Protein AF-A0A9W8GZ15-F1 (afdb_monomer)

Radius of gyration: 18.44 Å; Cα contacts (8 Å, |Δi|>4): 146; chains: 1; bounding box: 48×26×73 Å

Secondary structure (DSSP, 8-state):
--------PPPHHHHHHHHHHHHHHHHHHHHHHHTT-HHHHHHHHHHHHHHHHHTTTTTTTT-SS-SSTT--HHHHHHHHHHHHHHHHHTGGG-SSSTTS--HHHHHHHHHHHHHHHHHHHTTT-BSSTTSB-HHHHHHHHHHHHHHHHHHHHHHHH--

Solvent-accessible surface area (backbone atoms only — not comparable to full-atom values): 8965 Å² total; per-residue (Å²): 135,83,84,82,78,82,78,79,70,82,46,72,67,55,50,52,50,53,51,53,50,51,54,50,50,55,49,50,26,53,55,26,34,76,68,13,38,31,48,64,20,52,54,50,49,50,54,51,48,50,54,46,62,79,37,24,64,83,70,37,65,59,49,95,60,72,84,43,95,86,59,56,54,42,60,51,29,49,52,53,44,50,49,50,51,54,48,62,77,39,49,84,45,31,75,46,80,84,24,43,82,46,68,70,56,48,55,51,48,51,55,49,46,50,53,48,34,66,66,30,45,86,62,68,28,46,72,37,95,62,19,44,47,46,64,63,53,47,51,53,48,50,55,51,46,53,55,54,52,52,56,58,54,54,62,64,76,79,108

Structure (mmCIF, N/CA/C/O backbone):
data_AF-A0A9W8GZ15-F1
#
_entry.id   AF-A0A9W8GZ15-F1
#
loop_
_atom_site.group_PDB
_atom_site.id
_atom_site.type_symbol
_atom_site.label_atom_id
_atom_site.label_alt_id
_atom_site.label_comp_id
_atom_site.label_asym_id
_atom_site.label_entity_id
_atom_site.label_seq_id
_atom_site.pdbx_PDB_ins_code
_atom_site.Cartn_x
_atom_site.Cartn_y
_atom_site.Cartn_z
_atom_site.occupancy
_atom_site.B_iso_or_equiv
_atom_site.auth_seq_id
_atom_site.auth_comp_id
_atom_site.auth_asym_id
_atom_site.auth_atom_id
_atom_site.pdbx_PDB_model_num
ATOM 1 N N . MET A 1 1 ? 4.592 -3.253 -46.532 1.00 39.16 1 MET A N 1
ATOM 2 C CA . MET A 1 1 ? 5.761 -3.650 -45.718 1.00 39.16 1 MET A CA 1
ATOM 3 C C . MET A 1 1 ? 5.501 -3.151 -44.305 1.00 39.16 1 MET A C 1
ATOM 5 O O . MET A 1 1 ? 5.173 -1.983 -44.152 1.00 39.16 1 MET A O 1
ATOM 9 N N . ALA A 1 2 ? 5.444 -4.064 -43.338 1.00 36.78 2 ALA A N 1
ATOM 10 C CA . ALA A 1 2 ? 4.817 -3.860 -42.034 1.00 36.78 2 ALA A CA 1
ATOM 11 C C . ALA A 1 2 ? 5.622 -2.965 -41.070 1.00 36.78 2 ALA A C 1
ATOM 13 O O . ALA A 1 2 ? 6.847 -2.916 -41.126 1.00 36.78 2 ALA A O 1
ATOM 14 N N . LEU A 1 3 ? 4.855 -2.293 -40.201 1.00 42.06 3 LEU A N 1
ATOM 15 C CA . LEU A 1 3 ? 5.185 -1.518 -38.999 1.00 42.06 3 LEU A CA 1
ATOM 16 C C . LEU A 1 3 ? 6.604 -1.687 -38.428 1.00 42.06 3 LEU A C 1
ATOM 18 O O . LEU A 1 3 ? 6.958 -2.754 -37.928 1.00 42.06 3 LEU A O 1
ATOM 22 N N . LYS A 1 4 ? 7.324 -0.567 -38.294 1.00 41.78 4 LYS A N 1
ATOM 23 C CA . LYS A 1 4 ? 8.335 -0.405 -37.243 1.00 41.78 4 LYS A CA 1
ATOM 24 C C . LYS A 1 4 ? 7.675 0.362 -36.096 1.00 41.78 4 LYS A C 1
ATOM 26 O O . LYS A 1 4 ? 7.405 1.553 -36.212 1.00 41.78 4 LYS A O 1
ATOM 31 N N . ARG A 1 5 ? 7.311 -0.375 -35.044 1.00 38.53 5 ARG A N 1
ATOM 32 C CA . ARG A 1 5 ? 6.694 0.137 -33.813 1.00 38.53 5 ARG A CA 1
ATOM 33 C C . ARG A 1 5 ? 7.546 1.277 -33.244 1.00 38.53 5 ARG A C 1
ATOM 35 O O . ARG A 1 5 ? 8.741 1.090 -33.031 1.00 38.53 5 ARG A O 1
ATOM 42 N N . ALA A 1 6 ? 6.928 2.420 -32.962 1.00 38.41 6 ALA A N 1
ATOM 43 C CA . ALA A 1 6 ? 7.509 3.415 -32.074 1.00 38.41 6 ALA A CA 1
ATOM 44 C C . ALA A 1 6 ? 7.571 2.797 -30.668 1.00 38.41 6 ALA A C 1
ATOM 46 O O . ALA A 1 6 ? 6.545 2.646 -30.012 1.00 38.41 6 ALA A O 1
ATOM 47 N N . HIS A 1 7 ? 8.749 2.365 -30.222 1.00 45.09 7 HIS A N 1
ATOM 48 C CA . HIS A 1 7 ? 9.004 2.246 -28.788 1.00 45.09 7 HIS A CA 1
ATOM 49 C C . HIS A 1 7 ? 9.275 3.664 -28.302 1.00 45.09 7 HIS A C 1
ATOM 51 O O . HIS A 1 7 ? 10.398 4.156 -28.393 1.00 45.09 7 HIS A O 1
ATOM 57 N N . GLY A 1 8 ? 8.211 4.355 -27.891 1.00 47.41 8 GLY A N 1
ATOM 58 C CA . GLY A 1 8 ? 8.341 5.581 -27.119 1.00 47.41 8 GLY A CA 1
ATOM 59 C C . GLY A 1 8 ? 8.961 5.208 -25.782 1.00 47.41 8 GLY A C 1
ATOM 60 O O . GLY A 1 8 ? 8.247 4.791 -24.878 1.00 47.41 8 GLY A O 1
ATOM 61 N N . GLY A 1 9 ? 10.291 5.256 -25.698 1.00 59.75 9 GLY A N 1
ATOM 62 C CA . GLY A 1 9 ? 10.995 5.079 -24.435 1.00 59.75 9 GLY A CA 1
ATOM 63 C C . GLY A 1 9 ? 10.518 6.143 -23.455 1.00 59.75 9 GLY A C 1
ATOM 64 O O . GLY A 1 9 ? 10.436 7.318 -23.820 1.00 59.75 9 GLY A O 1
ATOM 65 N N . VAL A 1 10 ? 10.172 5.725 -22.237 1.00 67.06 10 VAL A N 1
ATOM 66 C CA . VAL A 1 10 ? 9.857 6.651 -21.148 1.00 67.06 10 VAL A CA 1
ATOM 67 C C . VAL A 1 10 ? 11.056 7.580 -20.973 1.00 67.06 10 VAL A C 1
ATOM 69 O O . VAL A 1 10 ? 12.199 7.138 -20.857 1.00 67.06 10 VAL A O 1
ATOM 72 N N . THR A 1 11 ? 10.809 8.883 -21.021 1.00 80.50 11 THR A N 1
ATOM 73 C CA . THR A 1 11 ? 11.864 9.883 -20.843 1.00 80.50 11 THR A CA 1
ATOM 74 C C . THR A 1 11 ? 12.233 10.007 -19.366 1.00 80.50 11 THR A C 1
ATOM 76 O O . THR A 1 11 ? 11.391 9.823 -18.488 1.00 80.50 11 THR A O 1
ATOM 79 N N . VAL A 1 12 ? 13.477 10.395 -19.074 1.00 80.19 12 VAL A N 1
ATOM 80 C CA . VAL A 1 12 ? 13.933 10.658 -17.695 1.00 80.19 12 VAL A CA 1
ATOM 81 C C . VAL A 1 12 ? 13.015 11.660 -16.984 1.00 80.19 12 VAL A C 1
ATOM 83 O O . VAL A 1 12 ? 12.686 11.474 -15.818 1.00 80.19 12 VAL A O 1
ATOM 86 N N . SER A 1 13 ? 12.540 12.685 -17.695 1.00 83.25 13 SER A N 1
ATOM 87 C CA . SER A 1 13 ? 11.619 13.684 -17.145 1.00 83.25 13 SER A CA 1
ATOM 88 C C . SER A 1 13 ? 10.262 13.092 -16.760 1.00 83.25 13 SER A C 1
ATOM 90 O O . SER A 1 13 ? 9.723 13.458 -15.723 1.00 83.25 13 SER A O 1
ATOM 92 N N . GLN A 1 14 ? 9.726 12.153 -17.548 1.00 85.00 14 GLN A N 1
ATOM 93 C CA . GLN A 1 14 ? 8.479 11.457 -17.208 1.00 85.00 14 GLN A CA 1
ATOM 94 C C . GLN A 1 14 ? 8.648 10.587 -15.963 1.00 85.00 14 GLN A C 1
ATOM 96 O O . GLN A 1 14 ? 7.811 10.656 -15.070 1.00 85.00 14 GLN A O 1
ATOM 101 N N . LEU A 1 15 ? 9.756 9.844 -15.861 1.00 84.44 15 LEU A N 1
ATOM 102 C CA . LEU A 1 15 ? 10.077 9.067 -14.660 1.00 84.44 15 LEU A CA 1
ATOM 103 C C . LEU A 1 15 ? 10.180 9.956 -13.421 1.00 84.44 15 LEU A C 1
ATOM 105 O O . LEU A 1 15 ? 9.582 9.654 -12.395 1.00 84.44 15 LEU A O 1
ATOM 109 N N . GLN A 1 16 ? 10.894 11.079 -13.521 1.00 85.81 16 GLN A N 1
ATOM 110 C CA . GLN A 1 16 ? 11.012 12.041 -12.425 1.00 85.81 16 GLN A CA 1
ATOM 111 C C . GLN A 1 16 ? 9.650 12.587 -11.988 1.00 85.81 16 GLN A C 1
ATOM 113 O O . GLN A 1 16 ? 9.403 12.701 -10.789 1.00 85.81 16 GLN A O 1
ATOM 118 N N . SER A 1 17 ? 8.759 12.895 -12.935 1.00 88.62 17 SER A N 1
ATOM 119 C CA . SER A 1 17 ? 7.392 13.321 -12.623 1.00 88.62 17 SER A CA 1
ATOM 120 C C . SER A 1 17 ? 6.591 12.222 -11.925 1.00 88.62 17 SER A C 1
ATOM 122 O O . SER A 1 17 ? 5.993 12.502 -10.891 1.00 88.62 17 SER A O 1
ATOM 124 N N . SER A 1 18 ? 6.636 10.981 -12.420 1.00 90.56 18 SER A N 1
ATOM 125 C CA . SER A 1 18 ? 5.957 9.846 -11.781 1.00 90.56 18 SER A CA 1
ATOM 126 C C . SER A 1 18 ? 6.471 9.594 -10.363 1.00 90.56 18 SER A C 1
ATOM 128 O O . SER A 1 18 ? 5.677 9.408 -9.446 1.00 90.56 18 SER A O 1
ATOM 130 N N . PHE A 1 19 ? 7.788 9.651 -10.141 1.00 89.75 19 PHE A N 1
ATOM 131 C CA . PHE A 1 19 ? 8.352 9.501 -8.798 1.00 89.75 19 PHE A CA 1
ATOM 132 C C . PHE A 1 19 ? 7.945 10.635 -7.862 1.00 89.75 19 PHE A C 1
ATOM 134 O O . PHE A 1 19 ? 7.599 10.367 -6.714 1.00 89.75 19 PHE A O 1
ATOM 141 N N . ALA A 1 20 ? 7.949 11.882 -8.337 1.00 91.44 20 ALA A N 1
ATOM 142 C CA . ALA A 1 20 ? 7.511 13.019 -7.536 1.00 91.44 20 ALA A CA 1
ATOM 143 C C . ALA A 1 20 ? 6.027 12.903 -7.146 1.00 91.44 20 ALA A C 1
ATOM 145 O O . ALA A 1 20 ? 5.666 13.219 -6.013 1.00 91.44 20 ALA A O 1
ATOM 146 N N . GLU A 1 21 ? 5.182 12.418 -8.058 1.00 94.94 21 GLU A N 1
ATOM 147 C CA . GLU A 1 21 ? 3.765 12.157 -7.800 1.00 94.94 21 GLU A CA 1
ATOM 148 C C . GLU A 1 21 ? 3.582 11.057 -6.748 1.00 94.94 21 GLU A C 1
ATOM 150 O O . GLU A 1 21 ? 2.926 11.290 -5.734 1.00 94.94 21 GLU A O 1
ATOM 155 N N . ILE A 1 22 ? 4.251 9.909 -6.914 1.00 95.19 22 ILE A N 1
ATOM 156 C CA . ILE A 1 22 ? 4.207 8.803 -5.945 1.00 95.19 22 ILE A CA 1
ATOM 157 C C . ILE A 1 22 ? 4.668 9.278 -4.561 1.00 95.19 22 ILE A C 1
ATOM 159 O O . ILE A 1 22 ? 3.992 9.038 -3.565 1.00 95.19 22 ILE A O 1
ATOM 163 N N . GLN A 1 23 ? 5.790 9.999 -4.479 1.00 94.38 23 GLN A N 1
ATOM 164 C CA . GLN A 1 23 ? 6.287 10.557 -3.218 1.00 94.38 23 GLN A CA 1
ATOM 165 C C . GLN A 1 23 ? 5.292 11.538 -2.582 1.00 94.38 23 GLN A C 1
ATOM 167 O O . GLN A 1 23 ? 5.140 11.554 -1.357 1.00 94.38 23 GLN A O 1
ATOM 172 N N . GLY A 1 24 ? 4.612 12.345 -3.400 1.00 96.94 24 GLY A N 1
ATOM 173 C CA . GLY A 1 24 ? 3.540 13.231 -2.963 1.00 96.94 24 GLY A CA 1
ATOM 174 C C . GLY A 1 24 ? 2.392 12.460 -2.318 1.00 96.94 24 GLY A C 1
ATOM 175 O O . GLY A 1 24 ? 1.978 12.800 -1.209 1.00 96.94 24 GLY A O 1
ATOM 176 N N . GLU A 1 25 ? 1.927 11.388 -2.956 1.00 98.12 25 GLU A N 1
ATOM 177 C CA . GLU A 1 25 ? 0.850 10.555 -2.420 1.00 98.12 25 GLU A CA 1
ATOM 178 C C . GLU A 1 25 ? 1.267 9.801 -1.150 1.00 98.12 25 GLU A C 1
ATOM 180 O O . GLU A 1 25 ? 0.530 9.829 -0.165 1.00 98.12 25 GLU A O 1
ATOM 185 N N . LEU A 1 26 ? 2.479 9.235 -1.085 1.00 98.00 26 LEU A N 1
ATOM 186 C CA . LEU A 1 26 ? 2.987 8.605 0.145 1.00 98.00 26 LEU A CA 1
ATOM 187 C C . LEU A 1 26 ? 3.045 9.599 1.313 1.00 98.00 26 LEU A C 1
ATOM 189 O O . LEU A 1 26 ? 2.694 9.268 2.446 1.00 98.00 26 LEU A O 1
ATOM 193 N N . LYS A 1 27 ? 3.429 10.852 1.051 1.00 97.81 27 LYS A N 1
ATOM 194 C CA . LYS A 1 27 ? 3.381 11.901 2.073 1.00 97.81 27 LYS A CA 1
ATOM 195 C C . LYS A 1 27 ? 1.944 12.191 2.517 1.00 97.81 27 LYS A C 1
ATOM 197 O O . LYS A 1 27 ? 1.698 12.300 3.717 1.00 97.81 27 LYS A O 1
ATOM 202 N N . ARG A 1 28 ? 0.991 12.271 1.580 1.00 98.25 28 ARG A N 1
ATOM 203 C CA . ARG A 1 28 ? -0.437 12.469 1.893 1.00 98.25 28 ARG A CA 1
ATOM 204 C C . ARG A 1 28 ? -0.995 11.336 2.748 1.00 98.25 28 ARG A C 1
ATOM 206 O O . ARG A 1 28 ? -1.758 11.620 3.669 1.00 98.25 28 ARG A O 1
ATOM 213 N N . VAL A 1 29 ? -0.583 10.093 2.494 1.00 98.44 29 VAL A N 1
ATOM 214 C CA . VAL A 1 29 ? -0.928 8.933 3.331 1.00 98.44 29 VAL A CA 1
ATOM 215 C C . VAL A 1 29 ? -0.465 9.163 4.765 1.00 98.44 29 VAL A C 1
ATOM 217 O O . VAL A 1 29 ? -1.287 9.076 5.677 1.00 98.44 29 VAL A O 1
ATOM 220 N N . LEU A 1 30 ? 0.810 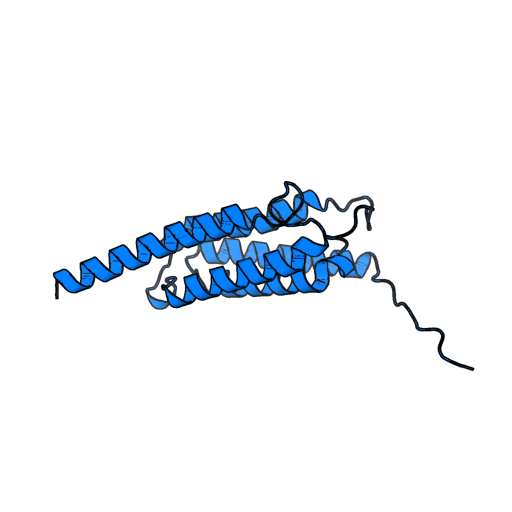9.509 4.972 1.00 98.00 30 LEU A N 1
ATOM 221 C CA . LEU A 1 30 ? 1.373 9.734 6.308 1.00 98.00 30 LEU A CA 1
ATOM 222 C C . LEU A 1 30 ? 0.704 10.909 7.038 1.00 98.00 30 LEU A C 1
ATOM 224 O O . LEU A 1 30 ? 0.393 10.799 8.225 1.00 98.00 30 LEU A O 1
ATOM 228 N N . ASP A 1 31 ? 0.418 12.005 6.333 1.00 98.06 31 ASP A N 1
ATOM 229 C CA . ASP A 1 31 ? -0.316 13.148 6.887 1.00 98.06 31 ASP A CA 1
ATOM 230 C C . ASP A 1 31 ? -1.761 12.758 7.263 1.00 98.06 31 ASP A C 1
ATOM 232 O O . ASP A 1 31 ? -2.273 13.147 8.318 1.00 98.06 31 ASP A O 1
ATOM 236 N N . GLY A 1 32 ? -2.431 11.961 6.426 1.00 97.50 32 GLY A N 1
ATOM 237 C CA . GLY A 1 32 ? -3.763 11.412 6.691 1.00 97.50 32 GLY A CA 1
ATOM 238 C C . GLY A 1 32 ? -3.784 10.505 7.922 1.00 97.50 32 GLY A C 1
ATOM 239 O O . GLY A 1 32 ? -4.580 10.731 8.835 1.00 97.50 32 GLY A O 1
ATOM 240 N N . VAL A 1 33 ? -2.820 9.587 8.028 1.00 97.50 33 VAL A N 1
ATOM 241 C CA . VAL A 1 33 ? -2.650 8.691 9.181 1.00 97.50 33 VAL A CA 1
ATOM 242 C C . VAL A 1 33 ? -2.411 9.496 10.454 1.00 97.50 33 VAL A C 1
ATOM 244 O O . VAL A 1 33 ? -3.070 9.280 11.470 1.00 97.50 33 VAL A O 1
ATOM 247 N N . ASN A 1 34 ? -1.513 10.482 10.403 1.00 96.62 34 ASN A N 1
ATOM 248 C CA . ASN A 1 34 ? -1.220 11.332 11.554 1.00 96.62 34 ASN A CA 1
ATOM 249 C C . ASN A 1 34 ? -2.427 12.187 11.980 1.00 96.62 34 ASN A C 1
ATOM 251 O O . ASN A 1 34 ? -2.566 12.534 13.152 1.00 96.62 34 ASN A O 1
ATOM 255 N N . THR A 1 35 ? -3.317 12.510 11.039 1.00 96.62 35 THR A N 1
ATOM 256 C CA . THR A 1 35 ? -4.564 13.235 11.304 1.00 96.62 35 THR A CA 1
ATOM 257 C C . THR A 1 35 ? -5.759 12.323 11.585 1.00 96.62 35 THR A C 1
ATOM 259 O O . THR A 1 35 ? -6.844 12.857 11.811 1.00 96.62 35 THR A O 1
ATOM 262 N N . GLY A 1 36 ? -5.572 11.000 11.643 1.00 96.81 36 GLY A N 1
ATOM 263 C CA . GLY A 1 36 ? -6.595 10.009 11.987 1.00 96.81 36 GLY A CA 1
ATOM 264 C C . GLY A 1 36 ? -7.594 9.674 10.876 1.00 96.81 36 GLY A C 1
ATOM 265 O O . GLY A 1 36 ? -8.616 9.061 11.170 1.00 96.81 36 GLY A O 1
ATOM 266 N N . ARG A 1 37 ? -7.307 10.060 9.624 1.00 97.25 37 ARG A N 1
ATOM 267 C CA . ARG A 1 37 ? -8.100 9.735 8.421 1.00 97.25 37 ARG A CA 1
ATOM 268 C C . ARG A 1 37 ? -7.674 8.378 7.863 1.00 97.25 37 ARG A C 1
ATOM 270 O O . ARG A 1 37 ? -7.062 8.291 6.801 1.00 97.25 37 ARG A O 1
ATOM 277 N N . ILE A 1 38 ? -7.889 7.327 8.653 1.00 97.88 38 ILE A N 1
ATOM 278 C CA . ILE A 1 38 ? -7.256 6.022 8.431 1.00 97.88 38 ILE A CA 1
ATOM 279 C C . ILE A 1 38 ? -7.773 5.352 7.150 1.00 97.88 38 ILE A C 1
ATOM 281 O O . ILE A 1 38 ? -6.948 5.004 6.307 1.00 97.88 38 ILE A O 1
ATOM 285 N N . LEU A 1 39 ? -9.090 5.219 6.946 1.00 96.81 39 LEU A N 1
ATOM 286 C CA . LEU A 1 39 ? -9.615 4.581 5.726 1.00 96.81 39 LEU A CA 1
ATOM 287 C C . LEU A 1 39 ? -9.190 5.305 4.445 1.00 96.81 39 LEU A C 1
ATOM 289 O O . LEU A 1 39 ? -8.743 4.656 3.503 1.00 96.81 39 LEU A O 1
ATOM 293 N N . GLU A 1 40 ? -9.275 6.639 4.420 1.00 97.12 40 GLU A N 1
ATOM 294 C CA . GLU A 1 40 ? -8.828 7.438 3.270 1.00 97.12 40 GLU A CA 1
ATOM 295 C C . GLU A 1 40 ? -7.338 7.201 2.978 1.00 97.12 40 GLU A C 1
ATOM 297 O O . GLU A 1 40 ? -6.950 6.987 1.830 1.00 97.12 40 GLU A O 1
ATOM 302 N N . SER A 1 41 ? -6.497 7.183 4.015 1.00 98.38 41 SER A N 1
ATOM 303 C CA . SER A 1 41 ? -5.070 6.895 3.867 1.00 98.38 41 SER A CA 1
ATOM 304 C C . SER A 1 41 ? -4.802 5.503 3.292 1.00 98.38 41 SER A C 1
ATOM 306 O O . SER A 1 41 ? -3.927 5.376 2.439 1.00 98.38 41 SER A O 1
ATOM 308 N N . PHE A 1 42 ? -5.535 4.469 3.717 1.00 98.31 42 PHE A N 1
ATOM 309 C CA . PHE A 1 42 ? -5.373 3.116 3.171 1.00 98.31 42 PHE A CA 1
ATOM 310 C C . PHE A 1 42 ? -5.904 2.981 1.738 1.00 98.31 42 PHE A C 1
ATOM 312 O O . PHE A 1 42 ? -5.308 2.247 0.949 1.00 98.31 42 PHE A O 1
ATOM 319 N N . ASP A 1 43 ? -6.958 3.712 1.368 1.00 98.06 43 ASP A N 1
ATOM 320 C CA . ASP A 1 43 ? -7.444 3.782 -0.017 1.00 98.06 43 ASP A CA 1
ATOM 321 C C . ASP A 1 43 ? -6.393 4.412 -0.947 1.00 98.06 43 ASP A C 1
ATOM 323 O O . ASP A 1 43 ? -6.054 3.838 -1.984 1.00 98.06 43 ASP A O 1
ATOM 327 N N . ILE A 1 44 ? -5.800 5.543 -0.545 1.00 98.38 44 ILE A N 1
ATOM 328 C CA . ILE A 1 44 ? -4.710 6.187 -1.297 1.00 98.38 44 ILE A CA 1
ATOM 329 C C . ILE A 1 44 ? -3.500 5.253 -1.386 1.00 98.38 44 ILE A C 1
ATOM 331 O O . ILE A 1 44 ? -2.975 5.026 -2.476 1.00 98.38 44 ILE A O 1
ATOM 335 N N . LEU A 1 45 ? -3.065 4.688 -0.256 1.00 98.69 45 LEU A N 1
ATOM 336 C CA . LEU A 1 45 ? -1.884 3.830 -0.209 1.00 98.69 45 LEU A CA 1
ATOM 337 C C . LEU A 1 45 ? -2.045 2.585 -1.091 1.00 98.69 45 LEU A C 1
ATOM 339 O O . LEU A 1 45 ? -1.111 2.215 -1.804 1.00 98.69 45 LEU A O 1
ATOM 343 N N . SER A 1 46 ? -3.235 1.981 -1.099 1.00 98.56 46 SER A N 1
ATOM 344 C CA . SER A 1 46 ? -3.536 0.824 -1.948 1.00 98.56 46 SER A CA 1
ATOM 345 C C . SER A 1 46 ? -3.499 1.191 -3.430 1.00 98.56 46 SER A C 1
ATOM 347 O O . SER A 1 46 ? -2.836 0.507 -4.201 1.00 98.56 46 SER A O 1
ATOM 349 N N . LYS A 1 47 ? -4.113 2.316 -3.825 1.00 98.44 47 LYS A N 1
ATOM 350 C CA . LYS A 1 47 ? -4.105 2.801 -5.219 1.00 98.44 47 LYS A CA 1
ATOM 351 C C . LYS A 1 47 ? -2.703 3.124 -5.725 1.00 98.44 47 LYS A C 1
ATOM 353 O O . LYS A 1 47 ? -2.368 2.810 -6.865 1.00 98.44 47 LYS A O 1
ATOM 358 N N . VAL A 1 48 ? -1.881 3.750 -4.884 1.00 98.25 48 VAL A N 1
ATOM 359 C CA . VAL A 1 48 ? -0.476 4.027 -5.211 1.00 98.25 48 VAL A CA 1
ATOM 360 C C . VAL A 1 48 ? 0.298 2.724 -5.366 1.00 98.25 48 VAL A C 1
ATOM 362 O O . VAL A 1 48 ? 1.050 2.581 -6.326 1.00 98.25 48 VAL A O 1
ATOM 365 N N . THR A 1 49 ? 0.100 1.768 -4.454 1.00 98.44 49 THR A N 1
ATOM 366 C CA . THR A 1 49 ? 0.780 0.467 -4.511 1.00 98.44 49 THR A CA 1
ATOM 367 C C . THR A 1 49 ? 0.374 -0.311 -5.764 1.00 98.44 49 THR A C 1
ATOM 369 O O . THR A 1 49 ? 1.256 -0.784 -6.472 1.00 98.44 49 THR A O 1
ATOM 372 N N . ASP A 1 50 ? -0.918 -0.343 -6.109 1.00 98.25 50 ASP A N 1
ATOM 373 C CA . ASP A 1 50 ? -1.420 -0.906 -7.370 1.00 98.25 50 ASP A CA 1
ATOM 374 C C . ASP A 1 50 ? -0.704 -0.299 -8.584 1.00 98.25 50 ASP A C 1
ATOM 376 O O . ASP A 1 50 ? -0.100 -1.018 -9.377 1.00 98.25 50 ASP A O 1
ATOM 380 N N . ALA A 1 51 ? -0.694 1.033 -8.699 1.00 97.06 51 ALA A N 1
ATOM 381 C CA . ALA A 1 51 ? -0.072 1.715 -9.832 1.00 97.06 51 ALA A CA 1
ATOM 382 C C . ALA A 1 51 ? 1.439 1.435 -9.941 1.00 97.06 51 ALA A C 1
ATOM 384 O O . ALA A 1 51 ? 1.969 1.266 -11.044 1.00 97.06 51 ALA A O 1
ATOM 385 N N . VAL A 1 52 ? 2.131 1.378 -8.800 1.00 96.19 52 VAL A N 1
ATOM 386 C CA . VAL A 1 52 ? 3.562 1.063 -8.711 1.00 96.19 52 VAL A CA 1
ATOM 387 C C . VAL A 1 52 ? 3.841 -0.372 -9.140 1.00 96.19 52 VAL A C 1
ATOM 389 O O . VAL A 1 52 ? 4.767 -0.591 -9.917 1.00 96.19 52 VAL A O 1
ATOM 392 N N . VAL A 1 53 ? 3.055 -1.333 -8.653 1.00 96.25 53 VAL A N 1
ATOM 393 C CA . VAL A 1 53 ? 3.203 -2.758 -8.970 1.00 96.25 53 VAL A CA 1
ATOM 394 C C . VAL A 1 53 ? 2.921 -3.012 -10.449 1.00 96.25 53 VAL A C 1
ATOM 396 O O . VAL A 1 53 ? 3.740 -3.634 -11.124 1.00 96.25 53 VAL A O 1
ATOM 399 N N . ASP A 1 54 ? 1.830 -2.456 -10.977 1.00 94.69 54 ASP A N 1
ATOM 400 C CA . ASP A 1 54 ? 1.441 -2.606 -12.383 1.00 94.69 54 ASP A CA 1
ATOM 401 C C . ASP A 1 54 ? 2.466 -1.989 -13.346 1.00 94.69 54 ASP A C 1
ATOM 403 O O . ASP A 1 54 ? 2.659 -2.475 -14.463 1.00 94.69 54 ASP A O 1
ATOM 407 N N . SER A 1 55 ? 3.139 -0.918 -12.917 1.00 92.38 55 SER A N 1
ATOM 408 C CA . SER A 1 55 ? 4.084 -0.158 -13.744 1.00 92.38 55 SER A CA 1
ATOM 409 C C . SER A 1 55 ? 5.549 -0.353 -13.343 1.00 92.38 55 SER A C 1
ATOM 411 O O . SER A 1 55 ? 6.401 0.423 -13.779 1.00 92.38 55 SER A O 1
ATOM 413 N N . CYS A 1 56 ? 5.883 -1.360 -12.531 1.00 91.56 56 CYS A N 1
ATOM 414 C CA . CYS A 1 56 ? 7.202 -1.461 -11.898 1.00 91.56 56 CYS A CA 1
ATOM 415 C C . CYS A 1 56 ? 8.358 -1.553 -12.913 1.00 91.56 56 CYS A C 1
ATOM 417 O O . CYS A 1 56 ? 9.386 -0.896 -12.742 1.00 91.56 56 CYS A O 1
ATOM 419 N N . GLU A 1 57 ? 8.185 -2.276 -14.024 1.00 89.38 57 GLU A N 1
ATOM 420 C CA . GLU A 1 57 ? 9.167 -2.321 -15.117 1.00 89.38 57 GLU A CA 1
ATOM 421 C C . GLU A 1 57 ? 9.329 -0.958 -15.794 1.00 89.38 57 GLU A C 1
ATOM 423 O O . GLU A 1 57 ? 10.450 -0.497 -16.008 1.00 89.38 57 GLU A O 1
ATOM 428 N N . ALA A 1 58 ? 8.212 -0.288 -16.095 1.00 88.31 58 ALA A N 1
ATOM 429 C CA . ALA A 1 58 ? 8.211 1.018 -16.751 1.00 88.31 58 ALA A CA 1
ATOM 430 C C . ALA A 1 58 ? 8.843 2.103 -15.871 1.00 88.31 58 ALA A C 1
ATOM 432 O O . ALA A 1 58 ? 9.480 3.013 -16.394 1.00 88.31 58 ALA A O 1
ATOM 433 N N . LEU A 1 59 ? 8.707 1.976 -14.548 1.00 88.31 59 LEU A N 1
ATOM 434 C CA . LEU A 1 59 ? 9.351 2.824 -13.548 1.00 88.31 59 LEU A CA 1
ATOM 435 C C . LEU A 1 59 ? 10.830 2.466 -13.325 1.00 88.31 59 LEU A C 1
ATOM 437 O O . LEU A 1 59 ? 11.529 3.178 -12.612 1.00 88.31 59 LEU A O 1
ATOM 441 N N . GLY A 1 60 ? 11.337 1.375 -13.906 1.00 87.94 60 GLY A N 1
ATOM 442 C CA . GLY A 1 60 ? 12.700 0.902 -13.654 1.00 87.94 60 GLY A CA 1
ATOM 443 C C . GLY A 1 60 ? 12.892 0.244 -12.286 1.00 87.94 60 GLY A C 1
ATOM 444 O O . GLY A 1 60 ? 14.026 0.009 -11.877 1.00 87.94 60 GLY A O 1
ATOM 445 N N . LEU A 1 61 ? 11.803 -0.074 -11.583 1.00 88.94 61 LEU A N 1
ATOM 446 C CA . LEU A 1 61 ? 11.804 -0.711 -10.264 1.00 88.94 61 LEU A CA 1
ATOM 447 C C . LEU A 1 61 ? 12.081 -2.214 -10.313 1.00 88.94 61 LEU A C 1
ATOM 449 O O . LEU A 1 61 ? 12.432 -2.783 -9.286 1.00 88.94 61 LEU A O 1
ATOM 453 N N . ALA A 1 62 ? 11.943 -2.837 -11.484 1.00 87.25 62 ALA A N 1
ATOM 454 C CA . ALA A 1 62 ? 12.282 -4.241 -11.735 1.00 87.25 62 ALA A CA 1
ATOM 455 C C . ALA A 1 62 ? 13.605 -4.430 -12.498 1.00 87.25 62 ALA A C 1
ATOM 457 O O . ALA A 1 62 ? 13.998 -5.553 -12.798 1.00 87.25 62 ALA A O 1
ATOM 458 N N . SER A 1 63 ? 14.305 -3.339 -12.827 1.00 79.62 63 SER A N 1
ATOM 459 C CA . SER A 1 63 ? 15.581 -3.397 -13.545 1.00 79.62 63 SER A CA 1
ATOM 460 C C . SER A 1 63 ? 16.754 -3.515 -12.573 1.00 79.62 63 SER A C 1
ATOM 462 O O . SER A 1 63 ? 16.828 -2.777 -11.590 1.00 79.62 63 SER A O 1
ATOM 464 N N . GLU A 1 64 ? 17.702 -4.401 -12.883 1.00 68.62 64 GLU A N 1
ATOM 465 C CA . GLU A 1 64 ? 19.018 -4.482 -12.222 1.00 68.62 64 GLU A CA 1
ATOM 466 C C . GLU A 1 64 ? 19.976 -3.376 -12.694 1.00 68.62 64 GLU A C 1
ATOM 468 O O . GLU A 1 64 ? 20.951 -3.047 -12.022 1.00 68.62 64 GLU A O 1
ATOM 473 N N . LEU A 1 65 ? 19.702 -2.778 -13.858 1.00 66.25 65 LEU A N 1
ATOM 474 C CA . LEU A 1 65 ? 20.478 -1.663 -14.389 1.00 66.25 65 LEU A CA 1
ATOM 475 C C . LEU A 1 65 ? 19.819 -0.332 -14.006 1.00 66.25 65 LEU A C 1
ATOM 477 O O . LEU A 1 65 ? 18.605 -0.187 -14.200 1.00 66.25 65 LEU A O 1
ATOM 481 N N . PRO A 1 66 ? 20.590 0.654 -13.513 1.00 62.09 66 PRO A N 1
ATOM 482 C CA . PRO A 1 66 ? 20.047 1.956 -13.162 1.00 62.09 66 PRO A CA 1
ATOM 483 C C . PRO A 1 66 ? 19.497 2.654 -14.410 1.00 62.09 66 PRO A C 1
ATOM 485 O O . PRO A 1 66 ? 20.227 2.920 -15.363 1.00 62.09 66 PRO A O 1
ATOM 488 N N . VAL A 1 67 ? 18.197 2.961 -14.394 1.00 66.94 67 VAL A N 1
ATOM 489 C CA . VAL A 1 67 ? 17.526 3.708 -15.476 1.00 66.94 67 VAL A CA 1
ATOM 490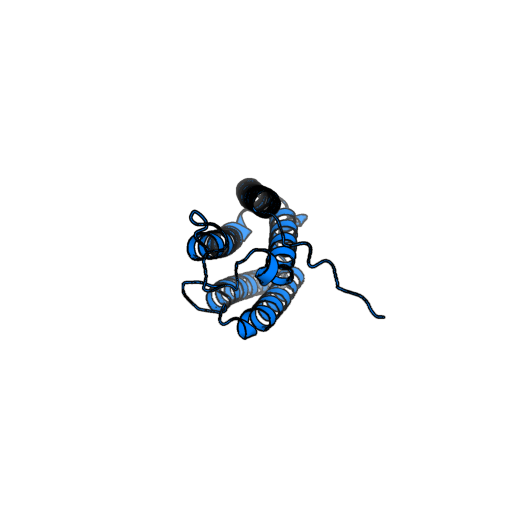 C C . VAL A 1 67 ? 17.940 5.186 -15.467 1.00 66.94 67 VAL A C 1
ATOM 492 O O . VAL A 1 67 ? 17.979 5.838 -16.508 1.00 66.94 67 VAL A O 1
ATOM 495 N N . VAL A 1 68 ? 18.302 5.703 -14.289 1.00 67.81 68 VAL A N 1
ATOM 496 C CA . VAL A 1 68 ? 18.883 7.032 -14.063 1.00 67.81 68 VAL A CA 1
ATOM 497 C C . VAL A 1 68 ? 19.994 6.873 -13.023 1.00 67.81 68 VAL A C 1
ATOM 499 O O . VAL A 1 68 ? 19.771 6.214 -12.012 1.00 67.81 68 VAL A O 1
ATOM 502 N N . GLU A 1 69 ? 21.172 7.475 -13.228 1.00 64.25 69 GLU A N 1
ATOM 503 C CA . GLU A 1 69 ? 22.332 7.341 -12.315 1.00 64.25 69 GLU A CA 1
ATOM 504 C C . GLU A 1 69 ? 22.025 7.708 -10.853 1.00 64.25 69 GLU A C 1
ATOM 506 O O . GLU A 1 69 ? 22.641 7.176 -9.935 1.00 64.25 69 GLU A O 1
ATOM 511 N N . THR A 1 70 ? 21.067 8.607 -10.623 1.00 64.81 70 THR A N 1
ATOM 512 C CA . THR A 1 70 ? 20.667 9.057 -9.283 1.00 64.81 70 THR A CA 1
ATOM 513 C C . THR A 1 70 ? 19.535 8.237 -8.668 1.00 64.81 70 THR A C 1
ATOM 515 O O . THR A 1 70 ? 19.165 8.479 -7.519 1.00 64.81 70 THR A O 1
ATOM 518 N N . PHE A 1 71 ? 18.949 7.296 -9.411 1.00 72.25 71 PHE A N 1
ATOM 519 C CA . PHE A 1 71 ? 17.796 6.541 -8.946 1.00 72.25 71 PHE A CA 1
ATOM 520 C C . PHE A 1 71 ? 18.218 5.349 -8.083 1.00 72.25 71 PHE A C 1
ATOM 522 O O . PHE A 1 71 ? 18.837 4.399 -8.559 1.00 72.25 71 PHE A O 1
ATOM 529 N N . GLN A 1 72 ? 17.842 5.399 -6.804 1.00 77.12 72 GLN A N 1
ATOM 530 C CA . GLN A 1 72 ? 18.091 4.338 -5.830 1.00 77.12 72 GLN A CA 1
ATOM 531 C C . GLN A 1 72 ? 16.815 3.519 -5.622 1.00 77.12 72 GLN A C 1
ATOM 533 O O . GLN A 1 72 ? 15.955 3.862 -4.808 1.00 77.12 72 GLN A O 1
ATOM 538 N N . ARG A 1 73 ? 16.689 2.444 -6.407 1.00 84.00 73 ARG A N 1
ATOM 539 C CA . ARG A 1 73 ? 15.555 1.502 -6.403 1.00 84.00 73 ARG A CA 1
ATOM 540 C C . ARG A 1 73 ? 15.237 0.967 -5.008 1.00 84.00 73 ARG A C 1
ATOM 542 O O . ARG A 1 73 ? 14.080 0.924 -4.605 1.00 84.00 73 ARG A O 1
ATOM 549 N N . ASP A 1 74 ? 16.267 0.561 -4.277 1.00 85.31 74 ASP A N 1
ATOM 550 C CA . ASP A 1 74 ? 16.157 0.034 -2.918 1.00 85.31 74 ASP A CA 1
ATOM 551 C C . ASP A 1 74 ? 15.555 1.068 -1.958 1.00 85.31 74 ASP A C 1
ATOM 553 O O . ASP A 1 74 ? 14.691 0.740 -1.149 1.00 85.31 74 ASP A O 1
ATOM 557 N N . ASN A 1 75 ? 15.933 2.339 -2.096 1.00 88.75 75 ASN A N 1
ATOM 558 C CA . ASN A 1 75 ? 15.359 3.414 -1.292 1.00 88.75 75 ASN A CA 1
ATOM 559 C C . ASN A 1 75 ? 13.887 3.675 -1.614 1.00 88.75 75 ASN A C 1
ATOM 561 O O . ASN A 1 75 ? 13.128 4.012 -0.706 1.00 88.75 75 ASN A O 1
ATOM 565 N N . PHE A 1 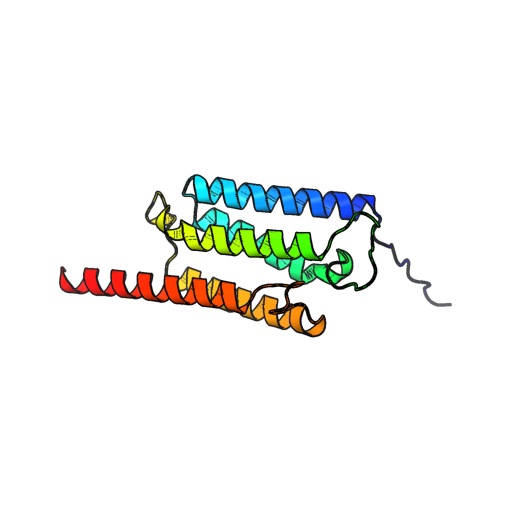76 ? 13.467 3.487 -2.867 1.00 91.94 76 PHE A N 1
ATOM 566 C CA . PHE A 1 76 ? 12.053 3.564 -3.223 1.00 91.94 76 PHE A CA 1
ATOM 567 C C . PHE A 1 76 ? 11.244 2.463 -2.528 1.00 91.94 76 PHE A C 1
ATOM 569 O O . PHE A 1 76 ? 10.279 2.769 -1.827 1.00 91.94 76 PHE A O 1
ATOM 576 N N . TRP A 1 77 ? 11.658 1.198 -2.670 1.00 94.00 77 TRP A N 1
ATOM 577 C CA . TRP A 1 77 ? 10.946 0.073 -2.058 1.00 94.00 77 TRP A CA 1
ATOM 578 C C . TRP A 1 77 ? 10.910 0.191 -0.535 1.00 94.00 77 TRP A C 1
ATOM 580 O O . TRP A 1 77 ? 9.838 0.090 0.057 1.00 94.00 77 TRP A O 1
ATOM 590 N N . ARG A 1 78 ? 12.034 0.552 0.101 1.00 93.62 78 ARG A N 1
ATOM 591 C CA . ARG A 1 78 ? 12.067 0.841 1.543 1.00 93.62 78 ARG A CA 1
ATOM 592 C C . ARG A 1 78 ? 11.086 1.942 1.938 1.00 93.62 78 ARG A C 1
ATOM 594 O O . ARG A 1 78 ? 10.400 1.795 2.943 1.00 93.62 78 ARG A O 1
ATOM 601 N N . ALA A 1 79 ? 10.996 3.034 1.178 1.00 94.81 79 ALA A N 1
ATOM 602 C CA . ALA A 1 79 ? 10.065 4.118 1.486 1.00 94.81 79 ALA A CA 1
ATOM 603 C C . ALA A 1 79 ? 8.599 3.664 1.402 1.00 94.81 79 ALA A C 1
ATOM 605 O O . ALA A 1 79 ? 7.811 3.993 2.291 1.00 94.81 79 ALA A O 1
ATOM 606 N N . LEU A 1 80 ? 8.243 2.884 0.377 1.00 97.19 80 LEU A N 1
ATOM 607 C CA . LEU A 1 80 ? 6.904 2.313 0.232 1.00 97.19 80 LEU A CA 1
ATOM 608 C C . LEU A 1 80 ? 6.578 1.346 1.381 1.00 97.19 80 LEU A C 1
ATOM 610 O O . LEU A 1 80 ? 5.544 1.498 2.032 1.00 97.19 80 LEU A O 1
ATOM 614 N N . ASN A 1 81 ? 7.481 0.408 1.683 1.00 97.50 81 ASN A N 1
ATOM 615 C CA . ASN A 1 81 ? 7.298 -0.569 2.760 1.00 97.50 81 ASN A CA 1
ATOM 616 C C . ASN A 1 81 ? 7.179 0.117 4.127 1.00 97.50 81 ASN A C 1
ATOM 618 O O . ASN A 1 81 ? 6.285 -0.192 4.913 1.00 97.50 81 ASN A O 1
ATOM 622 N N . HIS A 1 82 ? 8.025 1.111 4.408 1.00 97.06 82 HIS A N 1
ATOM 623 C CA . HIS A 1 82 ? 7.917 1.892 5.637 1.00 97.06 82 HIS A CA 1
ATOM 624 C C . HIS A 1 82 ? 6.611 2.683 5.711 1.00 97.06 82 HIS A C 1
ATOM 626 O O . HIS A 1 82 ? 6.044 2.787 6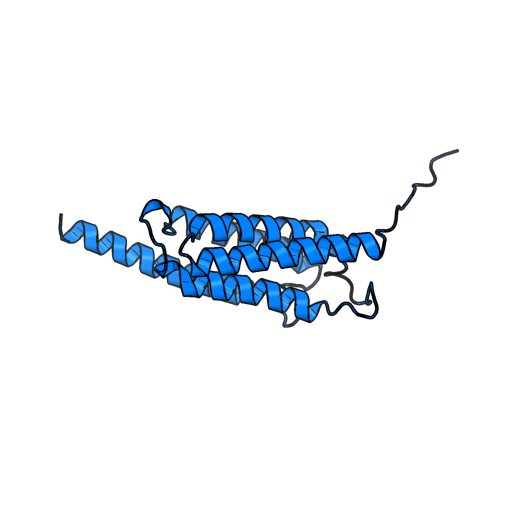.796 1.00 97.06 82 HIS A O 1
ATOM 632 N N . CYS A 1 83 ? 6.109 3.216 4.594 1.00 98.38 83 CYS A N 1
ATOM 633 C CA . CYS A 1 83 ? 4.811 3.887 4.571 1.00 98.38 83 CYS A CA 1
ATOM 634 C C . CYS A 1 83 ? 3.684 2.927 4.990 1.00 98.38 83 CYS A C 1
ATOM 636 O O . CYS A 1 83 ? 2.890 3.283 5.861 1.00 98.38 83 CYS A O 1
ATOM 638 N N . TRP A 1 84 ? 3.683 1.694 4.468 1.00 98.56 84 TRP A N 1
ATOM 639 C CA . TRP A 1 84 ? 2.769 0.627 4.896 1.00 98.56 84 TRP A CA 1
ATOM 640 C C . TRP A 1 84 ? 2.879 0.319 6.384 1.00 98.56 84 TRP A C 1
ATOM 642 O O . TRP A 1 84 ? 1.881 0.394 7.099 1.00 98.56 84 TRP A O 1
ATOM 652 N N . LEU A 1 85 ? 4.081 0.021 6.877 1.00 98.38 85 LEU A N 1
ATOM 653 C CA . LEU A 1 85 ? 4.272 -0.342 8.282 1.00 98.38 85 LEU A CA 1
ATOM 654 C C . LEU A 1 85 ? 3.890 0.799 9.231 1.00 98.38 85 LEU A C 1
ATOM 656 O O . LEU A 1 85 ? 3.249 0.560 10.253 1.00 98.38 85 LEU A O 1
ATOM 660 N N . VAL A 1 86 ? 4.216 2.048 8.886 1.00 98.25 86 VAL A N 1
ATOM 661 C CA . VAL A 1 86 ? 3.802 3.215 9.674 1.00 98.25 86 VAL A CA 1
ATOM 662 C C . VAL A 1 86 ? 2.284 3.376 9.645 1.00 98.25 86 VAL A C 1
ATOM 664 O O . VAL A 1 86 ? 1.693 3.603 10.699 1.00 98.25 86 VAL A O 1
ATOM 667 N N . ALA A 1 87 ? 1.629 3.236 8.490 1.00 98.44 87 ALA A N 1
ATOM 668 C CA . ALA A 1 87 ? 0.171 3.306 8.411 1.00 98.44 87 ALA A CA 1
ATOM 669 C C . ALA A 1 87 ? -0.493 2.227 9.286 1.00 98.44 87 ALA A C 1
ATOM 671 O O . ALA A 1 87 ? -1.375 2.542 10.086 1.00 98.44 87 ALA A O 1
ATOM 672 N N . LEU A 1 88 ? -0.006 0.985 9.208 1.00 98.44 88 LEU A N 1
ATOM 673 C CA . LEU A 1 88 ? -0.506 -0.162 9.973 1.00 98.44 88 LEU A CA 1
ATOM 674 C C . LEU A 1 88 ? -0.297 -0.001 11.485 1.00 98.44 88 LEU A C 1
ATOM 676 O O . LEU A 1 88 ? -1.217 -0.234 12.263 1.00 98.44 88 LEU A O 1
ATOM 680 N N 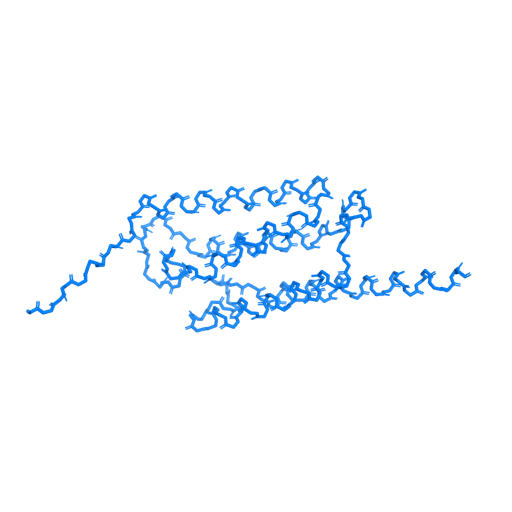. GLN A 1 89 ? 0.859 0.496 11.927 1.00 97.31 89 GLN A N 1
ATOM 681 C CA . GLN A 1 89 ? 1.121 0.766 13.350 1.00 97.31 89 GLN A CA 1
ATOM 682 C C . GLN A 1 89 ? 0.216 1.855 13.949 1.00 97.31 89 GLN A C 1
ATOM 684 O O . GLN A 1 89 ? 0.135 1.996 15.168 1.00 97.31 89 GLN A O 1
ATOM 689 N N . ASN A 1 90 ? -0.448 2.653 13.111 1.00 97.56 90 ASN A N 1
ATOM 690 C CA . ASN A 1 90 ? -1.221 3.820 13.526 1.00 97.56 90 ASN A CA 1
ATOM 691 C C . ASN A 1 90 ? -2.730 3.668 13.286 1.00 97.56 90 ASN A C 1
ATOM 693 O O . ASN A 1 90 ? -3.464 4.643 13.437 1.00 97.56 90 ASN A O 1
ATOM 697 N N . VAL A 1 91 ? -3.220 2.467 12.971 1.00 96.25 91 VAL A N 1
ATOM 698 C CA . VAL A 1 91 ? -4.651 2.210 12.711 1.00 96.25 91 VAL A CA 1
ATOM 699 C C . VAL A 1 91 ? -5.563 2.593 13.879 1.00 96.25 91 VAL A C 1
ATOM 701 O O . VAL A 1 91 ? -6.697 3.014 13.671 1.00 96.25 91 VAL A O 1
ATOM 704 N N . SER A 1 92 ? -5.053 2.532 15.111 1.00 94.44 92 SER A N 1
ATOM 705 C CA . SER A 1 92 ? -5.770 2.940 16.324 1.00 94.44 92 SER A CA 1
ATOM 706 C C . SER A 1 92 ? -5.962 4.456 16.456 1.00 94.44 92 SER A C 1
ATOM 708 O O . SER A 1 92 ? -6.720 4.894 17.318 1.00 94.44 92 SER A O 1
ATOM 710 N N . LYS A 1 93 ? -5.321 5.273 15.605 1.00 94.75 93 LYS A N 1
ATOM 711 C CA . LYS A 1 93 ? -5.489 6.737 15.577 1.00 94.75 93 LYS A CA 1
ATOM 712 C C . LYS A 1 93 ? -6.752 7.205 14.850 1.00 94.75 93 LYS A C 1
ATOM 714 O O . LYS A 1 93 ? -6.938 8.417 14.720 1.00 94.75 93 LYS A O 1
ATOM 719 N N . ALA A 1 94 ? -7.586 6.291 14.350 1.00 94.00 94 ALA A N 1
ATOM 720 C CA . ALA A 1 94 ? -8.862 6.634 13.729 1.00 94.00 94 ALA A CA 1
ATOM 721 C C . ALA A 1 94 ? -9.657 7.601 14.623 1.00 94.00 94 ALA A C 1
ATOM 723 O O . ALA A 1 94 ? -9.856 7.348 15.812 1.00 94.00 94 ALA A O 1
ATOM 724 N N . LYS A 1 95 ? -10.066 8.743 14.059 1.00 89.44 95 LYS A N 1
ATOM 725 C CA . LYS A 1 95 ? -10.785 9.790 14.809 1.00 89.44 95 LYS A CA 1
ATOM 726 C C . LYS A 1 95 ? -12.272 9.515 14.955 1.00 89.44 95 LYS A C 1
ATOM 728 O O . LYS A 1 95 ? -12.891 10.004 15.897 1.00 89.44 95 LYS A O 1
ATOM 733 N N . THR A 1 96 ? -12.831 8.815 13.982 1.00 92.38 96 THR A N 1
ATOM 734 C CA . THR A 1 96 ? -14.253 8.510 13.868 1.00 92.38 96 THR A CA 1
ATOM 735 C C . THR A 1 96 ? -14.423 7.002 13.756 1.00 92.38 96 THR A C 1
ATOM 737 O O . THR A 1 96 ? -13.465 6.299 13.428 1.00 92.38 96 THR A O 1
ATOM 740 N N . ASP A 1 97 ? -15.618 6.491 14.049 1.00 90.12 97 ASP A N 1
ATOM 741 C CA . ASP A 1 97 ? -15.887 5.059 13.886 1.00 90.12 97 ASP A CA 1
ATOM 742 C C . ASP A 1 97 ? -15.929 4.660 12.404 1.00 90.12 97 ASP A C 1
ATOM 744 O O . ASP A 1 97 ? -15.546 3.553 12.026 1.00 90.12 97 ASP A O 1
ATOM 748 N N . GLU A 1 98 ? -16.320 5.603 11.550 1.00 90.81 98 GLU A N 1
ATOM 749 C CA . GLU A 1 98 ? -16.295 5.484 10.100 1.00 90.81 98 GLU A CA 1
ATOM 750 C C . GLU A 1 98 ? -14.868 5.360 9.557 1.00 90.81 98 GLU A C 1
ATOM 752 O O . GLU A 1 98 ? -14.667 4.661 8.574 1.00 90.81 98 GLU A O 1
ATOM 757 N N . ASP A 1 99 ? -13.873 5.976 10.204 1.00 92.94 99 ASP A N 1
ATOM 758 C CA . ASP A 1 99 ? -12.462 5.876 9.813 1.00 92.94 99 ASP A CA 1
ATOM 759 C C . ASP A 1 99 ? -11.784 4.581 10.291 1.00 92.94 99 ASP A C 1
ATOM 761 O O . ASP A 1 99 ? -10.627 4.337 9.946 1.00 92.94 99 ASP A O 1
ATOM 765 N N . ARG A 1 100 ? -12.443 3.735 11.090 1.00 94.50 100 ARG A N 1
ATOM 766 C CA . ARG A 1 100 ? -11.813 2.516 11.619 1.00 94.50 100 ARG A CA 1
ATOM 767 C C . ARG A 1 100 ? -11.698 1.436 10.546 1.00 94.50 100 ARG A C 1
ATOM 769 O O . ARG A 1 100 ? -12.637 1.148 9.803 1.00 94.50 100 ARG A O 1
ATOM 776 N N . LEU A 1 101 ? -10.551 0.758 10.523 1.00 95.00 101 LEU A N 1
ATOM 777 C CA . LEU A 1 101 ? -10.427 -0.499 9.790 1.00 95.00 101 LEU A CA 1
ATOM 778 C C . LEU A 1 101 ? -11.305 -1.564 10.453 1.00 95.00 101 LEU A C 1
ATOM 780 O O . LEU A 1 101 ? -11.227 -1.790 11.658 1.00 95.00 101 LEU A O 1
ATOM 784 N N . ARG A 1 102 ? -12.126 -2.221 9.634 1.00 95.19 102 ARG A N 1
ATOM 785 C CA . ARG A 1 102 ? -12.991 -3.340 10.016 1.00 95.19 102 ARG A CA 1
ATOM 786 C C . ARG A 1 102 ? -12.430 -4.612 9.397 1.00 95.19 102 ARG A C 1
ATOM 788 O O . ARG A 1 102 ? -11.587 -4.539 8.502 1.00 95.19 102 ARG A O 1
ATOM 795 N N . GLU A 1 103 ? -12.924 -5.764 9.836 1.00 96.31 103 GLU A N 1
ATOM 796 C CA . GLU A 1 103 ? -12.499 -7.066 9.310 1.00 96.31 103 GLU A CA 1
ATOM 797 C C . GLU A 1 103 ? -12.526 -7.111 7.774 1.00 96.31 103 GLU A C 1
ATOM 799 O O . GLU A 1 103 ? -11.533 -7.486 7.159 1.00 96.31 103 GLU A O 1
ATOM 804 N N . GLU A 1 104 ? -13.603 -6.641 7.145 1.00 96.56 104 GLU A N 1
ATOM 805 C CA . GLU A 1 104 ? -13.731 -6.596 5.682 1.00 96.56 104 GLU A CA 1
ATOM 806 C C . GLU A 1 104 ? -12.643 -5.756 4.996 1.00 96.56 104 GLU A C 1
ATOM 808 O O . GLU A 1 104 ? -12.099 -6.171 3.970 1.00 96.56 104 GLU A O 1
ATOM 813 N N . HIS A 1 105 ? -12.268 -4.616 5.588 1.00 97.31 105 HIS A N 1
ATOM 814 C CA . HIS A 1 105 ? -11.190 -3.768 5.085 1.00 97.31 105 HIS A CA 1
ATOM 815 C C . HIS A 1 105 ? -9.844 -4.494 5.181 1.00 97.31 105 HIS A C 1
ATOM 817 O O . HIS A 1 105 ? -9.067 -4.492 4.231 1.00 97.31 105 HIS A O 1
ATOM 823 N N . ILE A 1 106 ? -9.581 -5.159 6.306 1.00 98.06 106 ILE A N 1
ATOM 824 C CA . ILE A 1 106 ? -8.312 -5.852 6.551 1.00 98.06 106 ILE A CA 1
ATOM 825 C C . ILE A 1 106 ? -8.173 -7.078 5.644 1.00 98.06 106 ILE A C 1
ATOM 827 O O . ILE A 1 106 ? -7.122 -7.271 5.038 1.00 98.06 106 ILE A O 1
ATOM 831 N N . VAL A 1 107 ? -9.238 -7.867 5.481 1.00 98.06 107 VAL A N 1
ATOM 832 C CA . VAL A 1 107 ? -9.262 -9.015 4.560 1.00 98.06 107 VAL A CA 1
ATOM 833 C C . VAL A 1 107 ? -9.064 -8.553 3.115 1.00 98.06 107 VAL A C 1
ATOM 835 O O . VAL A 1 107 ? -8.329 -9.183 2.354 1.00 98.06 107 VAL A O 1
ATOM 838 N N . HIS A 1 108 ? -9.672 -7.431 2.722 1.00 98.31 108 HIS A N 1
ATOM 839 C CA . HIS A 1 108 ? -9.437 -6.851 1.402 1.00 98.31 108 HIS A CA 1
ATOM 840 C C . HIS A 1 108 ? -7.969 -6.446 1.202 1.00 98.31 108 HIS A C 1
ATOM 842 O O . HIS A 1 108 ? -7.385 -6.764 0.166 1.00 98.31 108 HIS A O 1
ATOM 848 N N . LEU A 1 109 ? -7.356 -5.797 2.198 1.00 98.56 109 LEU A N 1
ATOM 849 C CA . LEU A 1 109 ? -5.941 -5.427 2.162 1.00 98.56 109 LEU A CA 1
ATOM 850 C C . LEU A 1 109 ? -5.031 -6.659 2.070 1.00 98.56 109 LEU A C 1
ATOM 852 O O . LEU A 1 109 ? -4.133 -6.670 1.237 1.00 98.56 109 LEU A O 1
ATOM 856 N N . GLN A 1 110 ? -5.298 -7.716 2.841 1.00 98.56 110 GLN A N 1
ATOM 857 C CA . GLN A 1 110 ? -4.545 -8.976 2.770 1.00 98.56 110 GLN A CA 1
ATOM 858 C C . GLN A 1 110 ? -4.583 -9.590 1.364 1.00 98.56 110 GLN A C 1
ATOM 860 O O . GLN A 1 110 ? -3.547 -9.967 0.823 1.00 98.56 110 GLN A O 1
ATOM 865 N N . ASN A 1 111 ? -5.761 -9.631 0.734 1.00 98.56 111 ASN A N 1
ATOM 866 C CA . ASN A 1 111 ? -5.894 -10.132 -0.637 1.00 98.56 111 ASN A CA 1
ATOM 867 C C . ASN A 1 111 ? -5.124 -9.271 -1.651 1.00 98.56 111 ASN A C 1
ATOM 869 O O . ASN A 1 111 ? -4.550 -9.801 -2.602 1.00 98.56 111 ASN A O 1
ATOM 873 N N . SER A 1 112 ? -5.110 -7.949 -1.465 1.00 98.62 112 SER A N 1
ATOM 874 C CA . SER A 1 112 ? -4.334 -7.041 -2.316 1.00 98.62 112 SER A CA 1
ATOM 875 C C . SER A 1 112 ? -2.829 -7.231 -2.129 1.00 98.62 112 SER A C 1
ATOM 877 O O . SER A 1 112 ? -2.111 -7.276 -3.120 1.00 98.62 112 SER A O 1
ATOM 879 N N . VAL A 1 113 ? -2.361 -7.431 -0.895 1.00 98.50 113 VAL A N 1
ATOM 880 C CA . VAL A 1 113 ? -0.946 -7.682 -0.587 1.00 98.50 113 VAL A CA 1
ATOM 881 C C . VAL A 1 113 ? -0.447 -8.969 -1.244 1.00 98.50 113 VAL A C 1
ATOM 883 O O . VAL A 1 113 ? 0.577 -8.920 -1.920 1.00 98.50 113 VAL A O 1
ATOM 886 N N . VAL A 1 114 ? -1.213 -10.063 -1.164 1.00 98.06 114 VAL A N 1
ATOM 887 C CA . VAL A 1 114 ? -0.899 -11.313 -1.884 1.00 98.06 114 VAL A CA 1
ATOM 888 C C . VAL A 1 114 ? -0.852 -11.077 -3.396 1.00 98.06 114 VAL A C 1
ATOM 890 O O . VAL A 1 114 ? 0.096 -11.477 -4.061 1.00 98.06 114 VAL A O 1
ATOM 893 N N . ARG A 1 115 ? -1.834 -10.355 -3.960 1.00 98.38 115 ARG A N 1
ATOM 894 C CA . ARG A 1 115 ? -1.852 -10.034 -5.400 1.00 98.38 115 ARG A CA 1
ATOM 895 C C . ARG A 1 115 ? -0.620 -9.230 -5.832 1.00 98.38 115 ARG A C 1
ATOM 897 O O . ARG A 1 115 ? -0.089 -9.462 -6.923 1.00 98.38 115 ARG A O 1
ATOM 904 N N . TRP A 1 116 ? -0.194 -8.259 -5.024 1.00 98.31 116 TRP A N 1
ATOM 905 C CA . TRP A 1 116 ? 1.007 -7.468 -5.295 1.00 98.31 116 TRP A CA 1
ATOM 906 C C . TRP A 1 116 ? 2.260 -8.329 -5.229 1.00 98.31 116 TRP A C 1
ATOM 908 O O . TRP A 1 116 ? 3.067 -8.267 -6.154 1.00 98.31 116 TRP A O 1
ATOM 918 N N . GLY A 1 117 ? 2.366 -9.164 -4.196 1.00 96.81 117 GLY A N 1
ATOM 919 C CA . GLY A 1 117 ? 3.390 -10.190 -4.047 1.00 96.81 117 GLY A CA 1
ATOM 920 C C . GLY A 1 117 ? 3.518 -11.062 -5.290 1.00 96.81 117 GLY A C 1
ATOM 921 O O . GLY A 1 117 ? 4.520 -10.990 -5.998 1.00 96.81 117 GLY A O 1
ATOM 922 N N . ASP A 1 118 ? 2.449 -11.770 -5.655 1.00 96.56 118 ASP A N 1
ATOM 923 C CA . ASP A 1 118 ? 2.390 -12.635 -6.842 1.00 96.56 118 ASP A CA 1
ATOM 924 C C . ASP A 1 118 ? 2.832 -11.911 -8.128 1.00 96.56 118 ASP A C 1
ATOM 926 O O . ASP A 1 118 ? 3.489 -12.478 -9.006 1.00 96.56 118 ASP A O 1
ATOM 930 N N . THR A 1 119 ? 2.479 -10.629 -8.260 1.00 96.00 119 THR A N 1
ATOM 931 C CA . THR A 1 119 ? 2.850 -9.822 -9.430 1.00 96.00 119 THR A CA 1
ATOM 932 C C . THR A 1 119 ? 4.335 -9.464 -9.437 1.00 96.00 119 THR A C 1
ATOM 934 O O . THR A 1 119 ? 4.943 -9.402 -10.510 1.00 96.00 119 THR A O 1
ATOM 937 N N . LEU A 1 120 ? 4.915 -9.218 -8.265 1.00 95.19 120 LEU A N 1
ATOM 938 C CA . LEU A 1 120 ? 6.309 -8.825 -8.078 1.00 95.19 120 LEU A CA 1
ATOM 939 C C . LEU A 1 120 ? 7.275 -10.019 -8.023 1.00 95.19 120 LEU A C 1
ATOM 941 O O . LEU A 1 120 ? 8.456 -9.852 -8.339 1.00 95.19 120 LEU A O 1
ATOM 945 N N . ASP A 1 121 ? 6.790 -11.217 -7.693 1.00 93.50 121 ASP A N 1
ATOM 946 C CA . ASP A 1 121 ? 7.598 -12.437 -7.552 1.00 93.50 121 ASP A CA 1
ATOM 947 C C . ASP A 1 121 ? 8.347 -12.791 -8.845 1.00 93.50 121 ASP A C 1
ATOM 949 O O . ASP A 1 121 ? 9.540 -13.092 -8.836 1.00 93.50 121 ASP A O 1
ATOM 953 N N . LYS A 1 122 ? 7.706 -12.600 -10.007 1.00 91.25 122 LYS A N 1
ATOM 954 C CA . LYS A 1 122 ? 8.338 -12.822 -11.324 1.00 91.25 122 LYS A CA 1
ATOM 955 C C . LYS A 1 122 ? 9.571 -11.943 -11.589 1.00 91.25 122 LYS A C 1
ATOM 957 O O . LYS A 1 122 ? 10.332 -12.233 -12.511 1.00 91.25 122 LYS A O 1
ATOM 962 N N . PHE A 1 123 ? 9.753 -10.872 -10.815 1.00 89.88 123 PHE A N 1
ATOM 963 C CA . PHE A 1 123 ? 10.915 -9.983 -10.868 1.00 89.88 123 PHE A CA 1
ATOM 964 C C . PHE A 1 123 ? 11.903 -10.216 -9.716 1.00 89.88 123 PHE A C 1
ATOM 966 O O . PHE A 1 123 ? 12.919 -9.528 -9.653 1.00 89.88 123 PHE A O 1
ATOM 973 N N . GLY A 1 124 ? 11.619 -11.147 -8.799 1.00 89.38 124 GLY A N 1
ATOM 974 C CA . GLY A 1 124 ? 12.401 -11.348 -7.578 1.00 89.38 124 GLY A CA 1
ATOM 975 C C . GLY A 1 124 ? 12.291 -10.176 -6.598 1.00 89.38 124 GLY A C 1
ATOM 976 O O . GLY A 1 124 ? 13.260 -9.852 -5.918 1.00 89.38 124 GLY A O 1
ATOM 977 N N . LEU A 1 125 ? 11.137 -9.499 -6.558 1.00 90.31 125 LEU A N 1
ATOM 978 C CA . LEU A 1 125 ? 10.908 -8.290 -5.756 1.00 90.31 125 LEU A CA 1
ATOM 979 C C . LEU A 1 125 ? 10.011 -8.530 -4.528 1.00 90.31 125 LEU A C 1
ATOM 981 O O . LEU A 1 125 ? 9.379 -7.588 -4.059 1.00 90.31 125 LEU A O 1
ATOM 985 N N . VAL A 1 126 ? 9.947 -9.752 -4.001 1.00 88.69 126 VAL A N 1
ATOM 986 C CA . VAL A 1 126 ? 9.107 -10.112 -2.842 1.00 88.69 126 VAL A CA 1
ATOM 987 C C . VAL A 1 126 ? 9.972 -10.637 -1.709 1.00 88.69 126 VAL A C 1
ATOM 989 O O . VAL A 1 126 ? 10.803 -11.508 -1.938 1.00 88.69 126 VAL A O 1
ATOM 992 N N . ASP A 1 127 ? 9.798 -10.095 -0.503 1.00 78.50 127 ASP A N 1
ATOM 993 C CA . ASP A 1 127 ? 10.509 -10.509 0.720 1.00 78.50 127 ASP A CA 1
ATOM 994 C C . ASP A 1 127 ? 12.044 -10.478 0.605 1.00 78.50 127 ASP A C 1
ATOM 996 O O . ASP A 1 127 ? 12.783 -11.159 1.318 1.00 78.50 127 ASP A O 1
ATOM 1000 N N . TYR A 1 128 ? 12.539 -9.612 -0.278 1.00 71.06 128 TYR A N 1
ATOM 1001 C CA . TYR A 1 128 ? 13.948 -9.270 -0.408 1.00 71.06 128 TYR A CA 1
ATOM 1002 C C . TYR A 1 128 ? 14.194 -7.859 0.127 1.00 71.06 128 TYR A C 1
ATOM 1004 O O . TYR A 1 128 ? 13.342 -6.976 0.028 1.00 71.06 128 TYR A O 1
ATOM 1012 N N . GLU A 1 129 ? 15.416 -7.592 0.601 1.00 71.38 129 GLU A N 1
ATOM 1013 C CA . GLU A 1 129 ? 15.825 -6.254 1.070 1.00 71.38 129 GLU A CA 1
ATOM 1014 C C . GLU A 1 129 ? 15.603 -5.139 0.029 1.00 71.38 129 GLU A C 1
ATOM 1016 O O . GLU A 1 129 ? 15.549 -3.959 0.378 1.00 71.38 129 GLU A O 1
ATOM 1021 N N . MET A 1 130 ? 15.496 -5.513 -1.250 1.00 82.12 130 MET A N 1
ATOM 1022 C CA . MET A 1 130 ? 15.365 -4.617 -2.396 1.00 82.12 130 MET A CA 1
ATOM 1023 C C . MET A 1 130 ? 13.959 -4.583 -3.015 1.00 82.12 130 MET A C 1
ATOM 1025 O O . MET A 1 130 ? 13.816 -3.987 -4.081 1.00 82.12 130 MET A O 1
ATOM 1029 N N . GLY A 1 131 ? 12.960 -5.223 -2.400 1.00 91.25 131 GLY A N 1
ATOM 1030 C CA . GLY A 1 131 ? 11.608 -5.368 -2.945 1.00 91.25 131 GLY A CA 1
ATOM 1031 C C . GLY A 1 131 ? 10.504 -5.051 -1.937 1.00 91.25 131 GLY A C 1
ATOM 1032 O O . GLY A 1 131 ? 10.730 -4.3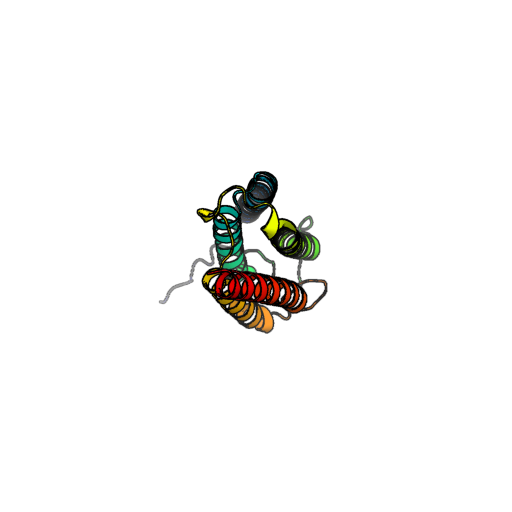88 -0.925 1.00 91.25 131 GLY A O 1
ATOM 1033 N N . PHE A 1 132 ? 9.295 -5.509 -2.233 1.00 96.12 132 PHE A N 1
ATOM 1034 C CA . PHE A 1 132 ? 8.116 -5.369 -1.389 1.00 96.12 132 PHE A CA 1
ATOM 1035 C C . PHE A 1 132 ? 8.182 -6.328 -0.194 1.00 96.12 132 PHE A C 1
ATOM 1037 O O . PHE A 1 132 ? 8.493 -7.508 -0.356 1.00 96.12 132 PHE A O 1
ATOM 1044 N N . TRP A 1 133 ? 7.917 -5.814 1.008 1.00 97.00 133 TRP A N 1
ATOM 1045 C CA . TRP A 1 133 ? 7.952 -6.593 2.254 1.00 97.00 133 TRP A CA 1
ATOM 1046 C C . TRP A 1 133 ? 6.591 -7.235 2.522 1.00 97.00 133 TRP A C 1
ATOM 1048 O O . TRP A 1 133 ? 5.871 -6.838 3.440 1.00 97.00 133 TRP A O 1
ATOM 1058 N N . GLU A 1 134 ? 6.211 -8.185 1.671 1.00 96.88 134 GLU A N 1
ATOM 1059 C CA . GLU A 1 134 ? 4.916 -8.855 1.747 1.00 96.88 134 GLU A CA 1
ATOM 1060 C C . GLU A 1 134 ? 4.712 -9.507 3.117 1.00 96.88 134 GLU A C 1
ATOM 1062 O O . GLU A 1 134 ? 3.693 -9.253 3.759 1.00 96.88 134 GLU A O 1
ATOM 1067 N N . ALA A 1 135 ? 5.687 -10.283 3.597 1.00 96.69 135 ALA A N 1
ATOM 1068 C CA . ALA A 1 135 ? 5.597 -11.003 4.861 1.00 96.69 135 ALA A CA 1
ATOM 1069 C C . ALA A 1 135 ? 5.358 -10.065 6.053 1.00 96.69 135 ALA A C 1
ATOM 1071 O O . ALA A 1 135 ? 4.414 -10.281 6.815 1.00 96.69 135 ALA A O 1
ATOM 1072 N N . ASP A 1 136 ? 6.144 -8.989 6.176 1.00 97.62 136 ASP A N 1
ATOM 1073 C CA . ASP A 1 136 ? 6.027 -8.029 7.282 1.00 97.62 136 ASP A CA 1
ATOM 1074 C C . ASP A 1 136 ? 4.688 -7.277 7.251 1.00 97.62 136 ASP A C 1
ATOM 1076 O O . ASP A 1 136 ? 4.043 -7.069 8.284 1.00 97.62 136 ASP A O 1
ATOM 1080 N N . ILE A 1 137 ? 4.245 -6.870 6.057 1.00 98.31 137 ILE A N 1
ATOM 1081 C CA . ILE A 1 137 ? 2.964 -6.178 5.870 1.00 98.31 137 ILE A CA 1
ATOM 1082 C C . ILE A 1 137 ? 1.803 -7.131 6.184 1.00 98.31 137 ILE A C 1
ATOM 1084 O O . ILE A 1 137 ? 0.855 -6.746 6.875 1.00 98.31 137 ILE A O 1
ATOM 1088 N N . MET A 1 138 ? 1.882 -8.382 5.727 1.00 98.31 138 MET A N 1
ATOM 1089 C CA . MET A 1 138 ? 0.891 -9.418 6.012 1.00 98.31 138 MET A CA 1
ATOM 1090 C C . MET A 1 138 ? 0.821 -9.763 7.498 1.00 98.31 138 MET A C 1
ATOM 1092 O O . MET A 1 138 ? -0.282 -9.923 8.022 1.00 98.31 138 MET A O 1
ATOM 1096 N N . ASP A 1 139 ? 1.959 -9.864 8.185 1.00 98.31 139 ASP A N 1
ATOM 1097 C CA . ASP A 1 139 ? 2.008 -10.099 9.630 1.00 98.31 139 ASP A CA 1
ATOM 1098 C C . ASP A 1 139 ? 1.354 -8.956 10.402 1.00 98.31 139 ASP A C 1
ATOM 1100 O O . ASP A 1 139 ? 0.479 -9.198 11.235 1.00 98.31 139 ASP A O 1
ATOM 1104 N N . ALA A 1 140 ? 1.678 -7.707 10.064 1.00 98.25 140 ALA A N 1
ATOM 1105 C C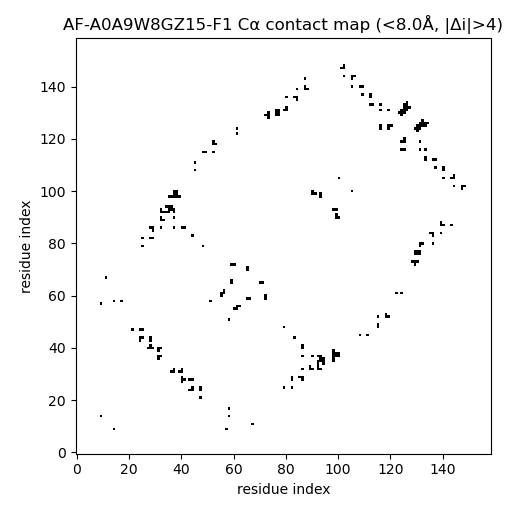A . ALA A 1 140 ? 1.039 -6.549 10.678 1.00 98.25 140 ALA A CA 1
ATOM 1106 C C . ALA A 1 140 ? -0.487 -6.542 10.450 1.00 98.25 140 ALA A C 1
ATOM 1108 O O . ALA A 1 140 ? -1.250 -6.297 11.385 1.00 98.25 140 ALA A O 1
ATOM 1109 N N . LEU A 1 141 ? -0.954 -6.871 9.239 1.00 98.44 141 LEU A N 1
ATOM 1110 C CA . LEU A 1 141 ? -2.386 -7.003 8.945 1.00 98.44 141 LEU A CA 1
ATOM 1111 C C . LEU A 1 141 ? -3.050 -8.132 9.747 1.00 98.44 141 LEU A C 1
ATOM 1113 O O . LEU A 1 141 ? -4.172 -7.953 10.219 1.00 98.44 141 LEU A O 1
ATOM 1117 N N . ARG A 1 142 ? -2.383 -9.283 9.918 1.00 97.94 142 ARG A N 1
ATOM 1118 C CA . ARG A 1 142 ? -2.883 -10.396 10.745 1.00 97.94 142 ARG A CA 1
ATOM 1119 C C . ARG A 1 142 ? -3.064 -9.973 12.199 1.00 97.94 142 ARG A C 1
ATOM 1121 O O . ARG A 1 142 ? -4.144 -10.181 12.743 1.00 97.94 142 ARG A O 1
ATOM 1128 N N . THR A 1 143 ? -2.071 -9.309 12.788 1.00 97.56 143 THR A N 1
ATOM 1129 C CA . THR A 1 143 ? -2.164 -8.802 14.165 1.00 97.56 143 THR A CA 1
ATOM 1130 C C . THR A 1 143 ? -3.326 -7.821 14.332 1.00 97.56 143 THR A C 1
ATOM 1132 O O . THR A 1 143 ? -4.079 -7.907 15.300 1.00 97.56 143 THR A O 1
ATOM 1135 N N . ILE A 1 144 ? -3.527 -6.911 13.372 1.00 97.00 144 ILE A N 1
ATOM 1136 C CA . ILE A 1 144 ? -4.651 -5.964 13.419 1.00 97.00 144 ILE A CA 1
ATOM 1137 C C . ILE A 1 144 ? -5.993 -6.704 13.311 1.00 97.00 144 ILE A C 1
ATOM 1139 O O . ILE A 1 144 ? -6.934 -6.364 14.028 1.00 97.00 144 ILE A O 1
ATOM 1143 N N . LEU A 1 145 ? -6.092 -7.718 12.445 1.00 96.94 145 LEU A N 1
ATOM 1144 C CA . LEU A 1 145 ? -7.309 -8.519 12.292 1.00 96.94 145 LEU A CA 1
ATOM 1145 C C . LEU A 1 145 ? -7.691 -9.237 13.589 1.00 96.94 145 LEU A C 1
ATOM 1147 O O . LEU A 1 145 ? -8.865 -9.244 13.954 1.00 96.94 145 LEU A O 1
ATOM 1151 N N . GLU A 1 146 ? -6.713 -9.825 14.278 1.00 96.06 146 GLU A N 1
ATOM 1152 C CA . GLU A 1 146 ? -6.914 -10.481 15.574 1.00 96.06 146 GLU A CA 1
ATOM 1153 C C . GLU A 1 146 ? -7.459 -9.489 16.609 1.00 96.06 146 GLU A C 1
ATOM 1155 O O . GLU A 1 146 ? -8.504 -9.747 17.203 1.00 96.06 146 GLU A O 1
ATOM 1160 N N . SER A 1 147 ? -6.851 -8.301 16.728 1.00 93.88 147 SER A N 1
ATOM 1161 C CA . SER A 1 147 ? -7.329 -7.255 17.647 1.00 93.88 147 SER A CA 1
ATOM 1162 C C . SER A 1 147 ? -8.757 -6.784 17.340 1.00 93.88 147 SER A C 1
ATOM 1164 O O . SER A 1 147 ? -9.549 -6.552 18.252 1.00 93.88 147 SER A O 1
ATOM 1166 N N . VAL A 1 148 ? -9.114 -6.648 16.057 1.00 92.19 148 VAL A N 1
ATOM 1167 C CA . VAL A 1 148 ? -10.477 -6.260 15.653 1.00 92.19 148 VAL A CA 1
ATOM 1168 C C . VAL A 1 148 ? -11.492 -7.342 16.033 1.00 92.19 148 VAL A C 1
ATOM 1170 O O . VAL A 1 148 ? -12.573 -7.018 16.527 1.00 92.19 148 VAL A O 1
ATOM 1173 N N . LYS A 1 149 ? -11.147 -8.622 15.869 1.00 91.00 149 LYS A N 1
ATOM 1174 C CA . LYS A 1 149 ? -12.026 -9.745 16.234 1.00 91.00 149 LYS A CA 1
ATOM 1175 C C . LYS A 1 149 ? -12.245 -9.867 17.735 1.00 91.00 149 LYS A C 1
ATOM 1177 O O . LYS A 1 149 ? -13.369 -10.126 18.153 1.00 91.00 149 LYS A O 1
ATOM 1182 N N . GLU A 1 150 ? -11.199 -9.654 18.528 1.00 89.25 150 GLU A N 1
ATOM 1183 C CA . GLU A 1 150 ? -11.297 -9.640 19.990 1.00 89.25 150 GLU A CA 1
ATOM 1184 C C . GLU A 1 150 ? -12.249 -8.533 20.459 1.00 89.25 150 GLU A C 1
ATOM 1186 O O . GLU A 1 150 ? -13.200 -8.818 21.183 1.00 89.25 150 GLU A O 1
ATOM 1191 N N . SER A 1 151 ? -12.094 -7.307 19.939 1.00 81.19 151 SER A N 1
ATOM 1192 C CA . SER A 1 151 ? -12.983 -6.192 20.302 1.00 81.19 151 SER A CA 1
ATOM 1193 C C . SER A 1 151 ? -14.458 -6.437 19.956 1.00 81.19 151 SER A C 1
ATOM 1195 O O . SER A 1 151 ? -15.336 -6.068 20.727 1.00 81.19 151 SER A O 1
ATOM 1197 N N . ALA A 1 152 ? -14.742 -7.113 18.839 1.00 77.94 152 ALA A N 1
ATOM 1198 C CA . ALA A 1 152 ?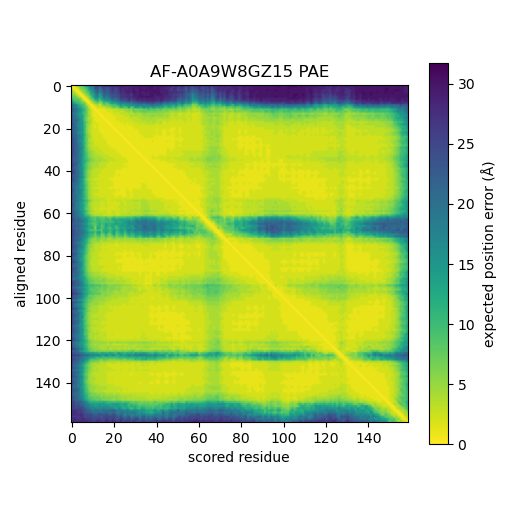 -16.113 -7.438 18.446 1.00 77.94 152 ALA A CA 1
ATOM 1199 C C . ALA A 1 152 ? -16.740 -8.545 19.313 1.00 77.94 152 ALA A C 1
ATOM 1201 O O . ALA A 1 152 ? -17.963 -8.623 19.419 1.00 77.94 152 ALA A O 1
ATOM 1202 N N . SER A 1 153 ? -15.922 -9.420 19.908 1.00 74.88 153 SER A N 1
ATOM 1203 C CA . SER A 1 153 ? -16.401 -10.470 20.811 1.00 74.88 153 SER A CA 1
ATOM 1204 C C . SER A 1 153 ? -16.780 -9.917 22.185 1.00 74.88 153 SER A C 1
ATOM 1206 O O . SER A 1 153 ? -17.728 -10.422 22.787 1.00 74.88 153 SER A O 1
ATOM 1208 N N . ASP A 1 154 ? -16.066 -8.900 22.672 1.00 72.62 154 ASP A N 1
ATOM 1209 C CA . ASP A 1 154 ? -16.354 -8.257 23.960 1.00 72.62 154 ASP A CA 1
ATOM 1210 C C . ASP A 1 154 ? -17.690 -7.494 23.921 1.00 72.62 154 ASP A C 1
ATOM 1212 O O . ASP A 1 154 ? -18.501 -7.626 24.838 1.00 72.62 154 ASP A O 1
ATOM 1216 N N . ASP A 1 155 ? -17.995 -6.814 22.810 1.00 67.38 155 ASP A N 1
ATOM 1217 C CA . ASP A 1 155 ? -19.262 -6.088 22.623 1.00 67.38 155 ASP A CA 1
ATOM 1218 C C . ASP A 1 155 ? -20.513 -6.998 22.682 1.00 67.38 155 ASP A C 1
ATOM 1220 O O . ASP A 1 155 ? -21.612 -6.530 22.978 1.00 67.38 155 ASP A O 1
ATOM 1224 N N . ILE A 1 156 ? -20.374 -8.302 22.408 1.00 67.44 156 ILE A N 1
ATOM 1225 C CA . ILE A 1 156 ? -21.485 -9.275 22.438 1.00 67.44 156 ILE A CA 1
ATOM 1226 C C . ILE A 1 156 ? -21.777 -9.765 23.863 1.00 67.44 156 ILE A C 1
ATOM 1228 O O . ILE A 1 156 ? -22.897 -10.183 24.148 1.00 67.44 156 ILE A O 1
ATOM 1232 N N . LEU A 1 157 ? -20.787 -9.745 24.759 1.00 63.31 157 LEU A N 1
ATOM 1233 C CA . LEU A 1 157 ? -20.942 -10.235 26.133 1.00 63.31 157 LEU A CA 1
ATOM 1234 C C . LEU A 1 157 ? -21.586 -9.198 27.066 1.00 63.31 157 LEU A C 1
ATOM 1236 O O . LEU A 1 157 ? -22.155 -9.585 28.088 1.00 63.31 157 LEU A O 1
ATOM 1240 N N . ASP A 1 158 ? -21.537 -7.918 26.691 1.00 54.12 158 ASP A N 1
ATOM 1241 C CA . ASP A 1 158 ? -22.091 -6.793 27.455 1.00 54.12 158 ASP A CA 1
ATOM 1242 C C . ASP A 1 158 ? -23.485 -6.320 26.967 1.00 54.12 158 ASP A C 1
ATOM 124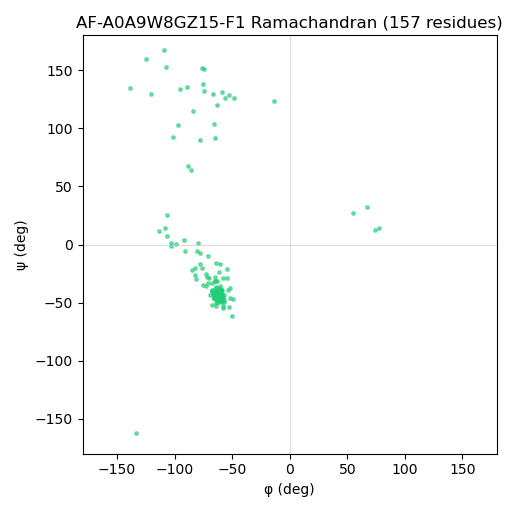4 O O . ASP A 1 158 ? -24.051 -5.386 27.548 1.00 54.12 158 ASP A O 1
ATOM 1248 N N . ALA A 1 159 ? -24.058 -6.956 25.932 1.00 51.00 159 ALA A N 1
ATOM 1249 C CA . ALA A 1 159 ? -25.381 -6.655 25.355 1.00 51.00 159 ALA A CA 1
ATOM 1250 C C . ALA A 1 159 ? -26.483 -7.631 25.813 1.00 51.00 159 ALA A C 1
ATOM 1252 O O . ALA A 1 159 ? -27.610 -7.150 26.090 1.00 51.00 159 ALA A O 1
#

Mean predicted aligned error: 6.52 Å

Organism: NCBI:txid1052879

pLDDT: mean 87.99, std 15.06, range [36.78, 98.69]

Sequence (159 aa):
MALKRAHGGVTVSQLQSSFAEIQGELKRVLDGVNTGRILESFDILSKVTDAVVDSCEALGLASELPVVETFQRDNFWRALNHCWLVALQNVSKAKTDEDRLREEHIVHLQNSVVRWGDTLDKFGLVDYEMGFWEADIMDALRTILESVKESASDDILDA

Foldseek 3Di:
DDDPDPPPQQDPVNLVVLVVVLVVLLVVLLVCLVQQQLQVSVVSLLVSLVVCLVCVVSSCLLPPDDPDPPDDSLVVQVSSQVSLVSSLVRQVSHPDPVSHDALVNLVVVLVSLVVSQVSCVVSVAECDSRHHDSVVSNVSSVVVNVVNVVVVVVVVVVD